Protein AF-A0A352CKU9-F1 (afdb_monomer_lite)

Secondary structure (DSSP, 8-state):
--TT-STHHHHHHHHHHHHHHSPSS-EEEETTEEEETTSEEE-TTT--EEE--

Sequence (53 aa):
IKFGSSDGLFNLGSALAFAQTLSTGVYVAMNGRWFAANRVRKNKETGMFEEIN

Radius of gyration: 12.35 Å; chains: 1; bounding box: 24×31×30 Å

Foldseek 3Di:
DDPPPDCVVVQVVLVVVCVVPPDDADWRGDPSDIDHPVFWDQDPVVRDIDGHD

pLDDT: mean 91.48, std 13.21, range [47.47, 98.44]

Structure (mmCIF, N/CA/C/O backbone):
data_AF-A0A352CKU9-F1
#
_entry.id   AF-A0A352CKU9-F1
#
loop_
_atom_site.group_PDB
_atom_site.id
_atom_site.type_symbol
_atom_site.label_atom_id
_atom_site.label_alt_id
_atom_site.label_comp_id
_atom_site.label_asym_id
_atom_site.label_entity_id
_atom_site.label_seq_id
_atom_site.pdbx_PDB_ins_code
_atom_site.Cartn_x
_atom_site.Cartn_y
_atom_site.Cartn_z
_atom_site.occupancy
_atom_site.B_iso_or_equiv
_atom_site.auth_seq_id
_atom_site.auth_comp_id
_atom_site.auth_asym_id
_atom_site.auth_atom_id
_atom_site.pdbx_PDB_model_num
ATOM 1 N N . ILE A 1 1 ? 14.422 -14.092 -19.311 1.00 47.47 1 ILE A N 1
ATOM 2 C CA . ILE A 1 1 ? 13.429 -13.467 -18.403 1.00 47.47 1 ILE A CA 1
ATOM 3 C C . ILE A 1 1 ? 13.855 -13.824 -16.982 1.00 47.47 1 ILE A C 1
ATOM 5 O O . ILE A 1 1 ? 13.891 -15.008 -16.673 1.00 47.47 1 ILE A O 1
ATOM 9 N N . LYS A 1 2 ? 14.312 -12.861 -16.166 1.00 50.28 2 LYS A N 1
ATOM 10 C CA . LYS A 1 2 ? 14.731 -13.146 -14.782 1.00 50.28 2 LYS A CA 1
ATOM 11 C C . LYS A 1 2 ? 13.485 -13.262 -13.903 1.00 50.28 2 LYS A C 1
ATOM 13 O O . LYS A 1 2 ? 12.856 -12.256 -13.594 1.00 50.28 2 LYS A O 1
ATOM 18 N N . PHE A 1 3 ? 13.158 -14.477 -13.474 1.00 49.22 3 PHE A N 1
ATOM 19 C CA . PHE A 1 3 ? 12.384 -14.670 -12.248 1.00 49.22 3 PHE A CA 1
ATOM 20 C C . PHE A 1 3 ? 13.149 -13.947 -11.121 1.00 49.22 3 PHE A C 1
ATOM 22 O O . PHE A 1 3 ? 14.300 -14.288 -10.860 1.00 49.22 3 PHE A O 1
ATOM 29 N N . GLY A 1 4 ? 12.572 -12.889 -10.540 1.00 53.94 4 GLY A N 1
ATOM 30 C CA . GLY A 1 4 ? 13.194 -12.125 -9.445 1.00 53.94 4 GLY A CA 1
ATOM 31 C C . GLY A 1 4 ? 13.673 -10.699 -9.755 1.00 53.94 4 GLY A C 1
ATOM 32 O O . GLY A 1 4 ? 14.212 -10.062 -8.861 1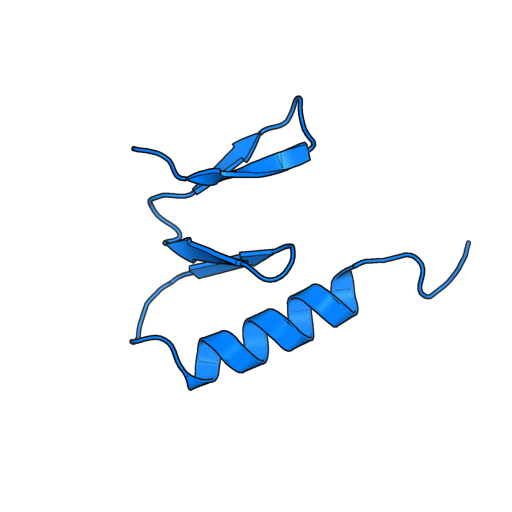.00 53.94 4 GLY A O 1
ATOM 33 N N . SER A 1 5 ? 13.465 -10.149 -10.960 1.00 63.56 5 SER A N 1
ATOM 34 C CA . SER A 1 5 ? 13.649 -8.697 -11.186 1.00 63.56 5 SER A CA 1
ATOM 35 C C . SER A 1 5 ? 12.401 -7.863 -10.865 1.00 63.56 5 SER A C 1
ATOM 37 O O . SER A 1 5 ? 12.372 -6.675 -11.168 1.00 63.56 5 SER A O 1
ATOM 39 N N . SER A 1 6 ? 11.348 -8.492 -10.333 1.00 81.56 6 SER A N 1
ATOM 40 C CA . SER A 1 6 ? 10.102 -7.823 -9.963 1.00 81.56 6 SER A CA 1
ATOM 41 C C . SER A 1 6 ? 10.125 -7.434 -8.489 1.00 81.56 6 SER A C 1
ATOM 43 O O . SER A 1 6 ? 10.536 -8.200 -7.622 1.00 81.56 6 SER A O 1
ATOM 45 N N . ASP A 1 7 ? 9.596 -6.252 -8.228 1.00 89.06 7 ASP A N 1
ATOM 46 C CA . ASP A 1 7 ? 9.231 -5.688 -6.933 1.00 89.06 7 ASP A CA 1
ATOM 47 C C . ASP A 1 7 ? 8.049 -6.406 -6.247 1.00 89.06 7 ASP A C 1
ATOM 49 O O . ASP A 1 7 ? 7.697 -6.074 -5.116 1.00 89.06 7 ASP A O 1
ATOM 53 N N . GLY A 1 8 ? 7.447 -7.421 -6.878 1.00 91.19 8 GLY A N 1
ATOM 54 C C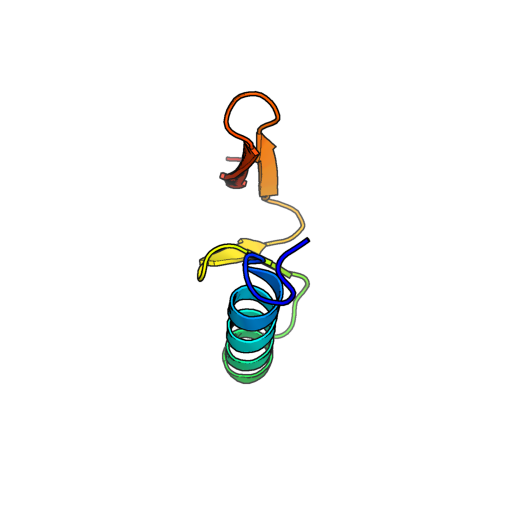A . GLY A 1 8 ? 6.251 -8.104 -6.380 1.00 91.19 8 GLY A CA 1
ATOM 55 C C . GLY A 1 8 ? 6.402 -8.702 -4.978 1.00 91.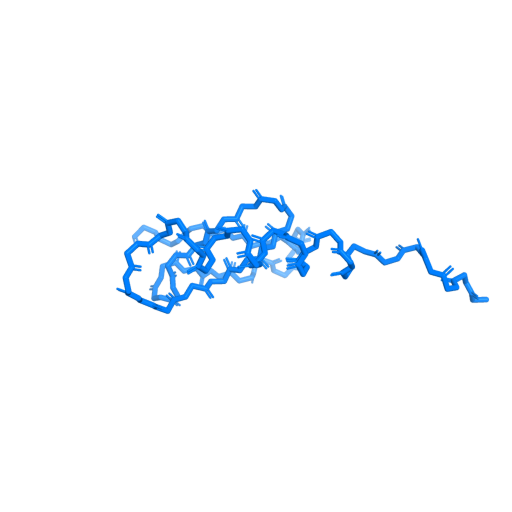19 8 GLY A C 1
ATOM 56 O O . GLY A 1 8 ? 5.530 -8.501 -4.136 1.00 91.19 8 GLY A O 1
ATOM 57 N N . LEU A 1 9 ? 7.518 -9.385 -4.687 1.00 93.12 9 LEU A N 1
ATOM 58 C CA . LEU A 1 9 ? 7.770 -9.946 -3.348 1.00 93.12 9 LEU A CA 1
ATOM 59 C C . LEU A 1 9 ? 7.939 -8.852 -2.286 1.00 93.12 9 LEU A C 1
ATOM 61 O O . LEU A 1 9 ? 7.445 -8.995 -1.169 1.00 93.12 9 LEU A O 1
ATOM 65 N N . PHE A 1 10 ? 8.597 -7.749 -2.642 1.00 92.62 10 PHE A N 1
ATOM 66 C CA . PHE A 1 10 ? 8.770 -6.600 -1.757 1.00 92.62 10 PHE A CA 1
ATOM 67 C C . PHE A 1 10 ? 7.427 -5.914 -1.455 1.00 92.62 10 PHE A C 1
ATOM 69 O O . PHE A 1 10 ? 7.122 -5.615 -0.296 1.00 92.62 10 PHE A O 1
ATOM 76 N N . ASN A 1 11 ? 6.583 -5.737 -2.474 1.00 95.00 11 ASN A N 1
ATOM 77 C CA . ASN A 1 11 ? 5.240 -5.178 -2.326 1.00 95.00 11 ASN A CA 1
ATOM 78 C C . ASN A 1 11 ? 4.325 -6.096 -1.504 1.00 95.00 11 ASN A C 1
ATOM 80 O O . ASN A 1 11 ? 3.596 -5.608 -0.644 1.00 95.00 11 ASN A O 1
ATOM 84 N N . LEU A 1 12 ? 4.408 -7.417 -1.695 1.00 95.19 12 LEU A N 1
ATOM 85 C CA . LEU A 1 12 ? 3.653 -8.387 -0.898 1.00 95.19 12 LEU A CA 1
ATOM 86 C C . LEU A 1 12 ? 4.074 -8.371 0.577 1.00 95.19 12 LEU A C 1
ATOM 88 O O . LEU A 1 12 ? 3.214 -8.314 1.454 1.00 95.19 12 LEU A O 1
ATOM 92 N N . GLY A 1 13 ? 5.381 -8.381 0.858 1.00 96.44 13 GLY A N 1
ATOM 93 C CA . GLY A 1 13 ? 5.892 -8.288 2.229 1.00 96.44 13 GLY A CA 1
ATOM 94 C C . GLY A 1 13 ? 5.441 -7.000 2.922 1.00 96.44 13 GLY A C 1
ATOM 95 O O . GLY A 1 13 ? 4.983 -7.035 4.063 1.00 96.44 13 GLY A O 1
ATOM 96 N N . SER A 1 14 ? 5.475 -5.880 2.197 1.00 97.44 14 SER A N 1
ATOM 97 C CA . SER A 1 14 ? 4.966 -4.593 2.685 1.00 97.44 14 SER A CA 1
ATOM 98 C C . SER A 1 14 ? 3.459 -4.647 2.964 1.00 97.44 14 SER A C 1
ATOM 100 O O . SER A 1 14 ? 3.017 -4.244 4.036 1.00 97.44 14 SER A O 1
ATOM 102 N N . ALA A 1 15 ? 2.666 -5.199 2.038 1.00 98.06 15 ALA A N 1
ATOM 103 C CA . ALA A 1 15 ? 1.218 -5.340 2.194 1.00 98.06 15 ALA A CA 1
ATOM 104 C C . ALA A 1 15 ? 0.848 -6.179 3.425 1.00 98.06 15 ALA A C 1
ATOM 106 O O . ALA A 1 15 ? -0.060 -5.810 4.167 1.00 98.06 15 ALA A O 1
ATOM 107 N N . LEU A 1 16 ? 1.578 -7.269 3.678 1.00 98.19 16 LEU A N 1
ATOM 108 C CA . LEU A 1 16 ? 1.368 -8.121 4.846 1.00 98.19 16 LEU A CA 1
ATOM 109 C C . LEU A 1 16 ? 1.698 -7.396 6.160 1.00 98.19 16 LEU A C 1
ATOM 111 O O . LEU A 1 16 ? 0.973 -7.552 7.142 1.00 98.19 16 LEU A O 1
ATOM 115 N N . ALA A 1 17 ? 2.767 -6.598 6.192 1.00 98.25 17 ALA A N 1
ATOM 116 C CA . ALA A 1 17 ? 3.108 -5.784 7.359 1.00 98.25 17 ALA A CA 1
ATOM 117 C C . ALA A 1 17 ? 2.043 -4.705 7.628 1.00 98.25 17 ALA A C 1
ATOM 119 O O . ALA A 1 17 ? 1.620 -4.515 8.769 1.00 98.25 17 ALA A O 1
ATOM 120 N N . PHE A 1 18 ? 1.554 -4.033 6.583 1.00 98.38 18 PHE A N 1
ATOM 121 C CA . PHE A 1 18 ? 0.505 -3.019 6.707 1.00 98.38 18 PHE A CA 1
ATOM 122 C C . PHE A 1 18 ? -0.841 -3.609 7.123 1.00 98.38 18 PHE A C 1
ATOM 124 O O . PHE A 1 18 ? -1.507 -3.033 7.977 1.00 98.38 18 PHE A O 1
ATOM 131 N N . ALA A 1 19 ? -1.212 -4.784 6.608 1.00 98.12 19 ALA A N 1
ATOM 132 C CA . ALA A 1 19 ? -2.433 -5.479 7.013 1.00 98.12 19 ALA A CA 1
ATOM 133 C C . ALA A 1 19 ? -2.466 -5.807 8.517 1.00 98.12 19 ALA A C 1
ATOM 135 O O . ALA A 1 19 ? -3.541 -5.895 9.101 1.00 98.12 19 ALA A O 1
ATOM 136 N N . GLN A 1 20 ? -1.299 -5.974 9.144 1.00 98.44 20 GLN A N 1
ATOM 137 C CA . GLN A 1 20 ? -1.178 -6.257 10.576 1.00 98.44 20 G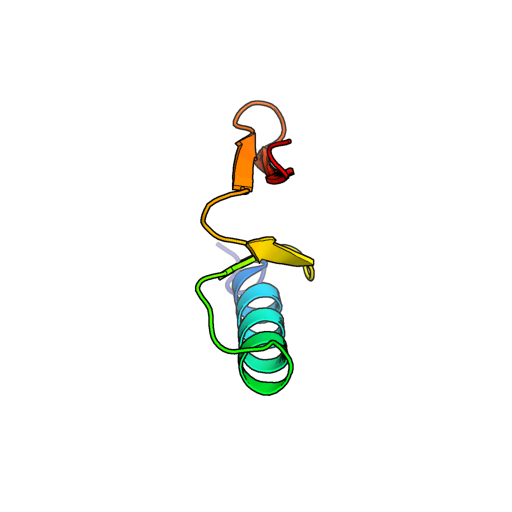LN A CA 1
ATOM 138 C C . GLN A 1 20 ? -1.124 -5.000 11.455 1.00 98.44 20 GLN A C 1
ATOM 140 O O . GLN A 1 20 ? -1.333 -5.101 12.661 1.00 98.44 20 GLN A O 1
ATOM 145 N N . THR A 1 21 ? -0.797 -3.835 10.889 1.00 98.12 21 THR A N 1
ATOM 146 C CA . THR A 1 21 ? -0.436 -2.634 11.668 1.00 98.12 21 THR A CA 1
ATOM 147 C C . THR A 1 21 ? -1.348 -1.436 11.431 1.00 98.12 21 THR A C 1
ATOM 149 O O . THR A 1 21 ? -1.477 -0.593 12.318 1.00 98.12 21 THR 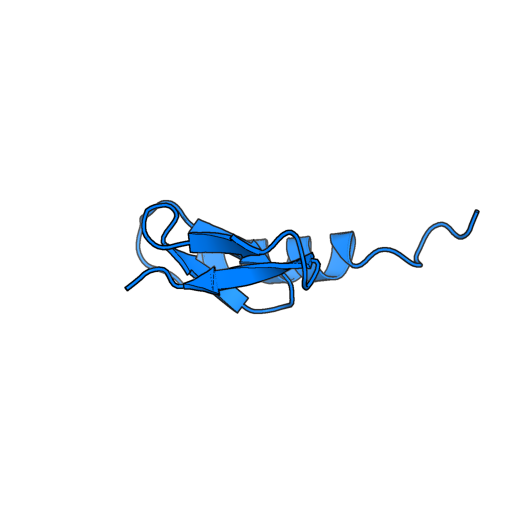A O 1
ATOM 152 N N . LEU A 1 22 ? -1.986 -1.335 10.263 1.00 98.12 22 LEU A N 1
ATOM 153 C CA . LEU A 1 22 ? -2.936 -0.268 9.964 1.00 98.12 22 LEU A CA 1
ATOM 154 C C . LEU A 1 22 ? -4.308 -0.573 10.566 1.00 98.12 22 LEU A C 1
ATOM 156 O O . LEU A 1 22 ? -4.707 -1.726 10.725 1.00 98.12 22 LEU A O 1
ATOM 160 N N . SER A 1 23 ? -5.061 0.486 10.861 1.00 97.94 23 SER A N 1
ATOM 161 C CA . SER A 1 23 ? -6.479 0.355 11.189 1.00 97.94 23 SER A CA 1
ATOM 162 C C . SER A 1 23 ? -7.251 -0.256 10.019 1.00 97.94 23 SER A C 1
ATOM 164 O O . SER A 1 23 ? -6.868 -0.082 8.863 1.00 97.94 23 SER A O 1
ATOM 166 N N . THR A 1 24 ? -8.385 -0.896 10.303 1.00 98.00 24 THR A N 1
ATOM 167 C CA . THR A 1 24 ? -9.271 -1.445 9.270 1.00 98.00 24 THR A CA 1
ATOM 168 C C . THR A 1 24 ? -9.611 -0.401 8.205 1.00 98.00 24 THR A C 1
ATOM 170 O O . THR A 1 24 ? -10.075 0.695 8.516 1.00 98.00 24 THR A O 1
ATOM 173 N N . GLY A 1 25 ? -9.403 -0.759 6.940 1.00 97.44 25 GLY A N 1
ATOM 174 C CA . GLY A 1 25 ? -9.618 0.122 5.799 1.00 97.44 25 GLY A CA 1
ATOM 175 C C . GLY A 1 25 ? -9.173 -0.529 4.492 1.00 97.44 25 GLY A C 1
ATOM 176 O O . GLY A 1 25 ? -8.750 -1.685 4.472 1.00 97.44 25 GLY A O 1
ATOM 177 N N . VAL A 1 26 ? -9.272 0.219 3.393 1.00 98.19 26 VAL A N 1
ATOM 178 C CA . VAL A 1 26 ? -8.836 -0.227 2.062 1.00 98.19 26 VAL A CA 1
ATOM 179 C C . VAL A 1 26 ? -7.634 0.606 1.636 1.00 98.19 26 VAL A C 1
ATOM 181 O O . VAL A 1 26 ? -7.708 1.837 1.585 1.00 98.19 26 VAL A O 1
ATOM 184 N N . TYR A 1 27 ? -6.532 -0.070 1.318 1.00 98.25 27 TYR A N 1
ATOM 185 C CA . TYR A 1 27 ? -5.242 0.558 1.046 1.00 98.25 27 TYR A CA 1
ATOM 186 C C . TYR A 1 27 ? -4.577 -0.033 -0.198 1.00 98.25 27 TYR A C 1
ATOM 188 O O . TYR A 1 27 ? -4.790 -1.194 -0.542 1.00 98.25 27 TYR A O 1
ATOM 196 N N . VAL A 1 28 ? -3.722 0.763 -0.838 1.00 98.00 28 VAL A N 1
ATOM 197 C CA . VAL A 1 28 ? -2.779 0.310 -1.867 1.00 98.00 28 VAL A CA 1
ATOM 198 C C . VAL A 1 28 ? -1.386 0.263 -1.250 1.00 98.00 28 VAL A C 1
ATOM 200 O O . VAL A 1 28 ? -0.919 1.278 -0.742 1.00 98.00 28 VAL A O 1
ATOM 203 N N . ALA A 1 29 ? -0.721 -0.892 -1.310 1.00 97.75 29 ALA A N 1
ATOM 204 C CA . ALA A 1 29 ? 0.662 -1.071 -0.869 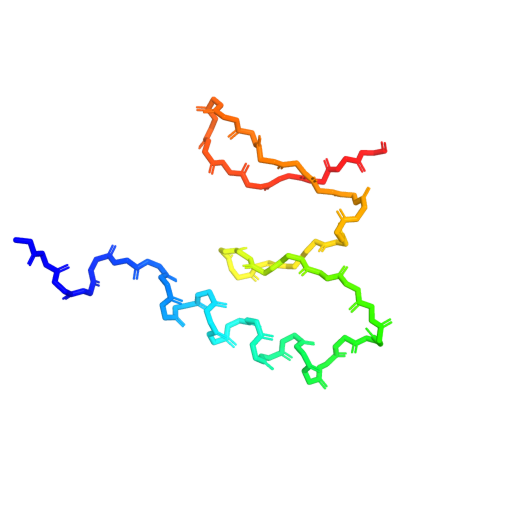1.00 97.75 29 ALA A CA 1
ATOM 205 C C . ALA A 1 29 ? 1.586 -1.189 -2.087 1.00 97.75 29 ALA A C 1
ATOM 207 O O . ALA A 1 29 ? 1.443 -2.117 -2.883 1.00 97.75 29 ALA A O 1
ATOM 208 N N . MET A 1 30 ? 2.513 -0.246 -2.244 1.00 96.69 30 MET A N 1
ATOM 209 C CA . MET A 1 30 ? 3.435 -0.211 -3.380 1.00 96.69 30 MET A CA 1
ATOM 210 C C . MET A 1 30 ? 4.729 0.507 -3.001 1.00 96.69 30 MET A C 1
ATOM 212 O O . MET A 1 30 ? 4.691 1.557 -2.359 1.00 96.69 30 MET A O 1
ATOM 216 N N . ASN A 1 31 ? 5.873 -0.031 -3.418 1.00 92.25 31 ASN A N 1
ATOM 217 C CA . ASN A 1 31 ? 7.202 0.539 -3.193 1.00 92.25 31 ASN A CA 1
ATOM 218 C C . ASN A 1 31 ? 7.484 0.856 -1.711 1.00 92.25 31 ASN A C 1
ATOM 220 O O . ASN A 1 31 ? 8.074 1.884 -1.388 1.00 92.25 31 ASN A O 1
ATOM 224 N N . GLY A 1 32 ? 7.040 -0.021 -0.801 1.00 92.56 32 GLY A N 1
ATOM 225 C CA . GLY A 1 32 ? 7.268 0.120 0.643 1.00 92.56 32 GLY A CA 1
ATOM 226 C C . GLY A 1 32 ? 6.435 1.216 1.314 1.00 92.56 32 GLY A C 1
ATOM 227 O O . GLY A 1 32 ? 6.690 1.564 2.463 1.00 92.56 32 GLY A O 1
ATOM 228 N N . ARG A 1 33 ? 5.442 1.773 0.612 1.00 95.56 33 ARG A N 1
ATOM 229 C CA . ARG A 1 33 ? 4.508 2.785 1.122 1.00 95.56 33 ARG A CA 1
ATOM 230 C C . ARG A 1 33 ? 3.082 2.253 1.044 1.00 95.56 33 ARG A C 1
ATOM 232 O O . ARG A 1 33 ? 2.791 1.353 0.251 1.00 95.56 33 ARG A O 1
ATOM 239 N N . TRP A 1 34 ? 2.196 2.830 1.845 1.00 97.19 34 TRP A N 1
ATOM 240 C CA . TRP A 1 34 ? 0.759 2.605 1.752 1.00 97.19 34 TRP A CA 1
ATOM 241 C C . TRP A 1 34 ? 0.049 3.906 1.387 1.00 97.19 34 TRP A C 1
ATOM 243 O O . TRP A 1 34 ? 0.511 4.990 1.732 1.00 97.19 34 TRP A O 1
ATOM 253 N N . PHE A 1 35 ? -1.087 3.779 0.709 1.00 97.62 35 PHE A N 1
ATOM 254 C CA . PHE A 1 35 ? -1.974 4.887 0.379 1.00 97.62 35 PHE A CA 1
ATOM 255 C C . PHE A 1 35 ? -3.416 4.489 0.675 1.00 97.62 35 PHE A C 1
ATOM 257 O O . PHE A 1 35 ? -3.796 3.340 0.439 1.00 97.62 35 PHE A O 1
ATOM 264 N N . ALA A 1 36 ? -4.239 5.419 1.158 1.00 97.62 36 ALA A N 1
ATOM 265 C CA . ALA A 1 36 ? -5.675 5.170 1.269 1.00 97.62 36 ALA A CA 1
ATOM 266 C C . ALA A 1 36 ? -6.274 5.002 -0.138 1.00 97.62 36 ALA A C 1
ATOM 268 O O . ALA A 1 36 ? -5.991 5.805 -1.026 1.00 97.62 36 ALA A O 1
ATOM 269 N N . ALA A 1 37 ? -7.105 3.978 -0.353 1.00 96.56 37 ALA A N 1
ATOM 270 C CA . ALA A 1 37 ? -7.597 3.638 -1.693 1.00 96.56 37 ALA A CA 1
ATOM 271 C C . ALA A 1 37 ? -8.408 4.761 -2.365 1.00 96.56 37 ALA A C 1
ATOM 273 O O . ALA A 1 37 ? -8.460 4.836 -3.588 1.00 96.56 37 ALA A O 1
ATOM 274 N N . ASN A 1 38 ? -9.007 5.657 -1.576 1.00 96.56 38 ASN A N 1
ATOM 275 C CA . ASN A 1 38 ? -9.726 6.837 -2.057 1.00 96.56 38 ASN A CA 1
ATOM 276 C C . ASN A 1 38 ? -8.839 8.080 -2.264 1.00 96.56 38 ASN A C 1
ATOM 278 O O . ASN A 1 38 ? -9.335 9.090 -2.752 1.00 96.56 38 ASN A O 1
ATOM 282 N N . ARG A 1 39 ? -7.558 8.033 -1.883 1.00 96.62 39 ARG A N 1
ATOM 283 C CA . ARG A 1 39 ? -6.598 9.148 -1.974 1.00 96.62 39 ARG A CA 1
ATOM 284 C C . ARG A 1 39 ? -5.313 8.724 -2.676 1.00 96.62 39 ARG A C 1
ATOM 286 O O . ARG A 1 39 ? -4.223 9.103 -2.266 1.00 96.62 39 ARG A O 1
ATOM 293 N N . VAL A 1 40 ? -5.431 7.909 -3.722 1.00 97.62 40 VAL A N 1
ATOM 294 C CA . VAL A 1 40 ? -4.276 7.425 -4.479 1.00 97.62 40 VAL A CA 1
ATOM 295 C C . VAL A 1 40 ? -4.552 7.395 -5.973 1.00 97.62 40 VAL A C 1
ATOM 297 O O . VAL A 1 40 ? -5.616 6.967 -6.417 1.00 97.62 40 VAL A O 1
ATOM 300 N N . ARG A 1 41 ? -3.565 7.815 -6.764 1.00 97.25 41 ARG A N 1
ATOM 301 C CA . ARG A 1 41 ? -3.578 7.722 -8.227 1.00 97.25 41 ARG A CA 1
ATOM 302 C C . ARG A 1 41 ? -2.284 7.095 -8.723 1.00 97.25 41 ARG A C 1
ATOM 304 O O . ARG A 1 41 ? -1.221 7.338 -8.165 1.00 97.25 41 ARG A O 1
ATOM 311 N N . LYS A 1 42 ? -2.359 6.332 -9.818 1.00 96.62 42 LYS A N 1
ATOM 312 C CA . LYS A 1 42 ? -1.171 5.962 -10.596 1.00 96.62 42 LYS A CA 1
ATOM 313 C C . LYS A 1 42 ? -0.836 7.081 -11.579 1.00 96.62 42 LYS A C 1
ATOM 315 O O . LYS A 1 42 ? -1.584 7.310 -12.532 1.00 96.62 42 LYS A O 1
ATOM 320 N N . ASN A 1 43 ? 0.292 7.737 -11.366 1.00 96.69 43 ASN A N 1
ATOM 321 C CA . ASN A 1 43 ? 0.883 8.649 -12.325 1.00 96.69 43 ASN A CA 1
ATOM 322 C C . ASN A 1 43 ? 1.466 7.832 -13.485 1.00 96.69 43 ASN A C 1
ATOM 324 O O . ASN A 1 43 ? 2.381 7.028 -13.307 1.00 96.69 43 ASN A O 1
ATOM 328 N N . LYS A 1 44 ? 0.889 7.980 -14.680 1.00 96.12 44 LYS A N 1
ATOM 329 C CA . LYS A 1 44 ? 1.306 7.203 -15.857 1.00 96.12 44 LYS A CA 1
ATOM 330 C C . LYS A 1 44 ? 2.594 7.726 -16.491 1.00 96.12 44 LYS A C 1
ATOM 332 O O . LYS A 1 44 ? 3.251 6.955 -17.178 1.00 96.12 44 LYS A O 1
ATOM 337 N N . GLU A 1 45 ? 2.944 8.986 -16.254 1.00 97.19 45 GLU A N 1
ATOM 338 C CA . GLU A 1 45 ? 4.165 9.601 -16.780 1.00 97.19 45 GLU A CA 1
ATOM 339 C C . GLU A 1 45 ? 5.386 9.119 -15.996 1.00 97.19 45 GLU A C 1
ATOM 341 O O . GLU A 1 45 ? 6.389 8.726 -16.584 1.00 97.19 45 GLU A O 1
ATOM 346 N N . THR A 1 46 ? 5.281 9.082 -14.664 1.00 95.06 46 THR A N 1
ATOM 347 C CA . THR A 1 46 ? 6.373 8.629 -13.784 1.00 95.06 46 THR A CA 1
ATOM 348 C C . THR A 1 46 ? 6.321 7.131 -13.481 1.00 95.06 46 THR A C 1
ATOM 350 O O . THR A 1 46 ? 7.303 6.556 -13.021 1.00 95.06 46 THR A O 1
ATOM 353 N N . GLY A 1 47 ? 5.170 6.488 -13.701 1.00 93.44 47 GLY A N 1
ATOM 354 C CA . GLY A 1 47 ? 4.919 5.092 -13.340 1.00 93.44 47 GLY A CA 1
ATOM 355 C C . GLY A 1 47 ? 4.632 4.860 -11.851 1.00 93.44 47 GLY A C 1
ATOM 356 O O . GLY A 1 47 ? 4.401 3.714 -11.459 1.00 93.44 47 GLY A O 1
ATOM 357 N N . MET A 1 48 ? 4.613 5.915 -11.031 1.00 94.25 48 MET A N 1
ATOM 358 C CA . MET A 1 48 ? 4.524 5.838 -9.570 1.00 94.25 48 MET A CA 1
ATOM 359 C C . MET A 1 48 ? 3.097 6.047 -9.050 1.00 94.25 48 MET A C 1
ATOM 361 O O . MET A 1 48 ? 2.263 6.670 -9.704 1.00 94.25 48 MET A O 1
ATOM 365 N N . PHE A 1 49 ? 2.815 5.539 -7.849 1.00 96.56 49 PHE A N 1
ATOM 366 C CA . PHE A 1 49 ? 1.606 5.898 -7.104 1.00 96.56 49 PHE A CA 1
ATOM 367 C C . PHE A 1 49 ? 1.860 7.150 -6.260 1.00 96.56 49 PHE A C 1
ATOM 369 O O . PHE A 1 49 ? 2.922 7.283 -5.649 1.00 96.56 49 PHE A O 1
ATOM 376 N N . GLU A 1 50 ? 0.882 8.048 -6.229 1.00 96.69 50 GLU A N 1
ATOM 377 C CA . GLU A 1 50 ? 0.942 9.336 -5.534 1.00 96.69 50 GLU A CA 1
ATOM 378 C C . GLU A 1 50 ? -0.371 9.615 -4.792 1.00 96.69 50 GLU A C 1
ATOM 380 O O . GLU A 1 50 ? -1.435 9.126 -5.193 1.00 96.69 50 GLU A O 1
ATOM 385 N N . GLU A 1 51 ? -0.291 10.387 -3.705 1.00 95.88 51 GLU A N 1
ATOM 386 C CA . GLU A 1 51 ? -1.480 10.841 -2.982 1.00 95.88 51 GLU A CA 1
ATOM 387 C C . GLU A 1 51 ? -2.258 11.868 -3.803 1.00 95.88 51 GLU A C 1
ATOM 389 O O . GLU A 1 51 ? -1.686 12.699 -4.511 1.00 95.88 51 GLU A O 1
ATOM 394 N N . ILE A 1 52 ? -3.580 11.800 -3.688 1.00 93.38 52 ILE A N 1
ATOM 395 C CA . ILE A 1 52 ? -4.482 12.824 -4.209 1.00 93.38 52 ILE A CA 1
ATOM 396 C C . ILE A 1 52 ? -4.894 13.694 -3.018 1.00 93.38 52 ILE A C 1
ATOM 398 O O . ILE A 1 52 ? -5.361 13.151 -2.013 1.00 93.38 52 ILE A O 1
ATOM 402 N N . ASN A 1 53 ? -4.689 15.009 -3.136 1.00 74.94 53 ASN A N 1
ATOM 403 C CA . ASN A 1 53 ? -5.149 15.999 -2.155 1.00 74.94 53 ASN A CA 1
ATOM 404 C C . ASN A 1 53 ? -6.674 16.117 -2.145 1.00 74.94 53 ASN A C 1
ATOM 406 O O . ASN A 1 53 ? -7.263 16.111 -3.251 1.00 74.94 53 ASN A O 1
#